Protein AF-A0A9K3HS84-F1 (afdb_monomer_lite)

Secondary structure (DSSP, 8-state):
-HHHHHHHHHHHTT-GGGTS-HHHHHHS-HHHHHHHHHHHHHHT-SSGGGSPPHHHHHHHHHHHHHHHHHHHHHHHHHHHHHHHHHHHHHHHHHHHHHHHHHHS--

Radius of gyration: 25.18 Å; chains: 1; bounding box: 61×30×72 Å

Sequence (106 aa):
MFLARFAKYHYENRTLYDIIHHDLWNQIFPGSLRKYLKTAYSCLKEDRVQRPNMLNVVDELEKALEEALRFDELEKLEKALKFQLRHDIFVRQALNFQLRHEYFVE

Foldseek 3Di:
DVVLVVLLVCLVVVNVVVVDDPVVVVVADPVLVVLVSVLSNQCSDPDPVSRDDVVVSVVSNVVSVVVRVVVVVVVVVVVVVVVVVVVVVVVVVVVVVVVCVVPPPD

Structure (mmCIF, N/CA/C/O backbone):
data_AF-A0A9K3HS84-F1
#
_entry.id   AF-A0A9K3HS84-F1
#
loop_
_atom_site.group_PDB
_atom_site.id
_atom_site.type_symbol
_atom_site.label_atom_id
_atom_site.label_alt_id
_atom_site.label_comp_id
_atom_site.label_asym_id
_atom_site.label_entity_id
_atom_site.label_seq_id
_atom_site.pdbx_PDB_ins_code
_atom_site.Cartn_x
_atom_site.Cartn_y
_atom_site.Cartn_z
_atom_site.occupancy
_atom_site.B_iso_or_equiv
_atom_site.auth_seq_id
_atom_site.auth_comp_id
_atom_site.auth_asym_id
_atom_site.auth_atom_id
_atom_site.pdbx_PDB_model_num
ATOM 1 N N . MET A 1 1 ? -21.782 4.342 9.829 1.00 62.16 1 MET A N 1
ATOM 2 C CA . MET A 1 1 ? -20.495 4.252 9.099 1.00 62.16 1 MET A CA 1
ATOM 3 C C . MET A 1 1 ? -20.278 2.809 8.620 1.00 62.16 1 MET A C 1
ATOM 5 O O . MET A 1 1 ? -19.533 2.056 9.233 1.00 62.16 1 MET A O 1
ATOM 9 N N . PHE A 1 2 ? -21.007 2.388 7.581 1.00 87.19 2 PHE A N 1
ATOM 10 C CA . PHE A 1 2 ? -20.964 1.014 7.046 1.00 87.19 2 PHE A CA 1
ATOM 11 C C . PHE A 1 2 ? -19.643 0.731 6.313 1.00 87.19 2 PHE A C 1
ATOM 13 O O . PHE A 1 2 ? -18.968 -0.247 6.616 1.00 87.19 2 PHE A O 1
ATOM 20 N N . LEU A 1 3 ? -19.219 1.662 5.452 1.00 90.25 3 LEU A N 1
ATOM 21 C CA . LEU A 1 3 ? -18.013 1.532 4.627 1.00 90.25 3 LEU A CA 1
ATOM 22 C C . LEU A 1 3 ? -16.726 1.343 5.443 1.00 90.25 3 LEU A C 1
ATOM 24 O O . LEU A 1 3 ? -15.886 0.537 5.071 1.00 90.25 3 LEU A O 1
ATOM 28 N N . ALA A 1 4 ? -16.586 2.023 6.586 1.00 91.31 4 ALA A N 1
ATOM 29 C CA . ALA A 1 4 ? -15.414 1.862 7.450 1.00 91.31 4 ALA A CA 1
ATOM 30 C C . ALA A 1 4 ? -15.313 0.450 8.044 1.00 91.31 4 ALA A C 1
ATOM 32 O O . ALA A 1 4 ? -14.239 -0.145 8.044 1.00 91.31 4 ALA A O 1
ATOM 33 N N . ARG A 1 5 ? -16.434 -0.106 8.526 1.00 93.56 5 ARG A N 1
ATOM 34 C CA . ARG A 1 5 ? -16.476 -1.488 9.030 1.00 93.56 5 ARG A CA 1
ATOM 35 C C . ARG A 1 5 ? -16.231 -2.495 7.914 1.00 93.56 5 ARG A C 1
ATOM 37 O O . ARG A 1 5 ? -15.474 -3.434 8.117 1.00 93.56 5 ARG A O 1
ATOM 44 N N . PHE A 1 6 ? -16.827 -2.264 6.749 1.00 94.31 6 PHE A N 1
ATOM 45 C CA . PHE A 1 6 ? -16.643 -3.099 5.568 1.00 94.31 6 PHE A CA 1
ATOM 46 C C . PHE A 1 6 ? -15.171 -3.138 5.124 1.00 94.31 6 PHE A C 1
ATOM 48 O O . PHE A 1 6 ? -14.580 -4.209 5.033 1.00 94.31 6 PHE A O 1
ATOM 55 N N . ALA A 1 7 ? -14.528 -1.977 4.972 1.00 94.00 7 ALA A N 1
ATOM 56 C CA . ALA A 1 7 ? -13.112 -1.891 4.617 1.00 94.00 7 ALA A CA 1
ATOM 57 C C . ALA A 1 7 ? -12.194 -2.545 5.668 1.00 94.00 7 ALA A C 1
ATOM 59 O O . ALA A 1 7 ? -11.275 -3.278 5.305 1.00 94.00 7 ALA A O 1
ATOM 60 N N . LYS A 1 8 ? -12.458 -2.335 6.969 1.00 95.12 8 LYS A N 1
ATOM 61 C CA . LYS A 1 8 ? -11.721 -3.010 8.053 1.00 95.12 8 LYS A CA 1
ATOM 62 C C . LYS A 1 8 ? -11.843 -4.529 7.965 1.00 95.12 8 LYS A C 1
ATOM 64 O O . LYS A 1 8 ? -10.824 -5.204 8.033 1.00 95.12 8 LYS A O 1
ATOM 69 N N . TYR A 1 9 ? -13.061 -5.044 7.780 1.00 95.56 9 TYR A N 1
ATOM 70 C CA . TYR A 1 9 ? -13.316 -6.480 7.663 1.00 95.56 9 TYR A CA 1
ATOM 71 C C . TYR A 1 9 ? -12.482 -7.099 6.537 1.00 95.56 9 TYR A C 1
ATOM 73 O O . TYR A 1 9 ? -11.797 -8.094 6.762 1.00 95.56 9 TYR A O 1
ATOM 81 N N . HIS A 1 10 ? -12.479 -6.487 5.350 1.00 95.81 10 HIS A N 1
ATOM 82 C CA . HIS A 1 10 ? -11.697 -7.002 4.227 1.00 95.81 10 HIS A CA 1
ATOM 83 C C . HIS A 1 10 ? -10.181 -6.868 4.444 1.00 95.81 10 HIS A C 1
ATOM 85 O O . HIS A 1 10 ? -9.423 -7.754 4.051 1.00 95.81 10 HIS A O 1
ATOM 91 N N . TYR A 1 11 ? -9.720 -5.806 5.113 1.00 95.44 11 TYR A N 1
ATOM 92 C CA . TYR A 1 11 ? -8.307 -5.656 5.478 1.00 95.44 11 TYR A CA 1
ATOM 93 C C . TYR A 1 11 ? -7.848 -6.740 6.465 1.00 95.44 11 TYR A C 1
ATOM 95 O O . TYR A 1 11 ? -6.825 -7.387 6.247 1.00 95.44 11 TYR A O 1
ATOM 103 N N . GLU A 1 12 ? -8.613 -6.963 7.535 1.00 95.50 12 GLU A N 1
ATOM 104 C CA . GLU A 1 12 ? -8.281 -7.906 8.610 1.00 95.50 12 GLU A CA 1
ATOM 105 C C . GLU A 1 12 ? -8.349 -9.365 8.139 1.00 95.50 12 GLU A C 1
ATOM 107 O O . GLU A 1 12 ? -7.482 -10.161 8.497 1.00 95.50 12 GLU A O 1
ATOM 112 N N . ASN A 1 13 ? -9.304 -9.694 7.264 1.00 96.62 13 ASN A N 1
ATOM 113 C CA . ASN A 1 13 ? -9.450 -11.035 6.688 1.00 96.62 13 ASN A CA 1
ATOM 114 C C . ASN A 1 13 ? -8.616 -11.265 5.419 1.00 96.62 13 ASN A C 1
ATOM 116 O O . ASN A 1 13 ? -8.679 -12.345 4.840 1.00 96.62 13 ASN A O 1
ATOM 120 N N . ARG A 1 14 ? -7.815 -10.280 4.986 1.00 93.44 14 ARG A N 1
ATOM 121 C CA . ARG A 1 14 ? -6.999 -10.341 3.757 1.00 93.44 14 ARG A CA 1
ATOM 122 C C . ARG A 1 14 ? -7.810 -10.583 2.476 1.00 93.44 14 ARG A C 1
ATOM 124 O O . ARG A 1 14 ? -7.290 -11.138 1.515 1.00 93.44 14 ARG A O 1
ATOM 131 N N . THR A 1 15 ? -9.044 -10.095 2.439 1.00 95.19 15 THR A N 1
ATOM 132 C CA . THR A 1 15 ? -9.986 -10.188 1.312 1.00 95.19 15 THR A CA 1
ATOM 133 C C . THR A 1 15 ? -10.165 -8.845 0.596 1.00 95.19 15 THR A C 1
ATOM 135 O O . THR A 1 15 ? -11.193 -8.572 -0.015 1.00 95.19 15 THR A O 1
ATOM 138 N N . LEU A 1 16 ? -9.168 -7.953 0.664 1.00 91.25 16 LEU A N 1
ATOM 139 C CA . LEU A 1 16 ? -9.220 -6.640 -0.002 1.00 91.25 16 LEU A CA 1
ATOM 140 C C . LEU A 1 16 ? -9.330 -6.734 -1.526 1.00 91.25 16 LEU A C 1
ATOM 142 O O . LEU A 1 16 ? -9.842 -5.812 -2.156 1.00 91.25 16 LEU A O 1
ATOM 146 N N . TYR A 1 17 ? -8.869 -7.837 -2.111 1.00 88.31 17 TYR A N 1
ATOM 147 C CA . TYR A 1 17 ? -8.990 -8.092 -3.543 1.00 88.31 17 TYR A CA 1
ATOM 148 C C . TYR A 1 17 ? -10.452 -8.209 -4.003 1.00 88.31 17 TYR A C 1
ATOM 150 O O . TYR A 1 17 ? -10.728 -7.931 -5.163 1.00 88.31 17 TYR A O 1
ATOM 158 N N . ASP A 1 18 ? -11.384 -8.533 -3.099 1.00 90.81 18 ASP A N 1
ATOM 159 C CA . ASP A 1 18 ? -12.8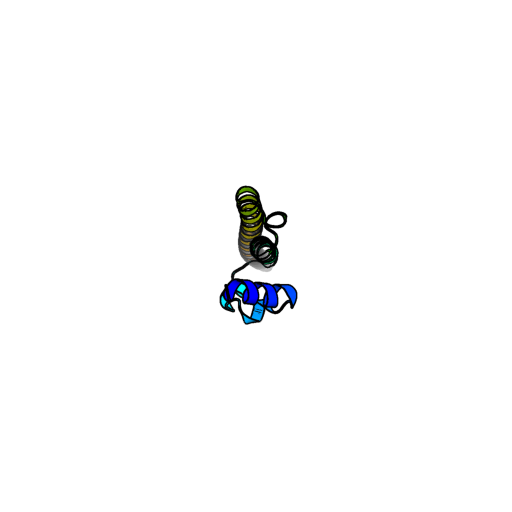17 -8.621 -3.405 1.00 90.81 18 ASP A CA 1
ATOM 160 C C . ASP A 1 18 ? -13.492 -7.246 -3.528 1.00 90.81 18 ASP A C 1
ATOM 162 O O . ASP A 1 18 ? -14.587 -7.140 -4.077 1.00 90.81 18 ASP A O 1
ATOM 166 N N . ILE A 1 19 ? -12.870 -6.189 -2.988 1.00 91.81 19 ILE A N 1
ATOM 167 C CA . ILE A 1 19 ? -13.482 -4.850 -2.903 1.00 91.81 19 ILE A CA 1
ATOM 168 C C . ILE A 1 19 ? -12.699 -3.770 -3.646 1.00 91.81 19 ILE A C 1
ATOM 170 O O . ILE A 1 19 ? -13.251 -2.719 -3.966 1.00 91.81 19 ILE A O 1
ATOM 174 N N . ILE A 1 20 ? -11.411 -3.998 -3.902 1.00 87.94 20 ILE A N 1
ATOM 175 C CA . ILE A 1 20 ? -10.580 -3.106 -4.708 1.00 87.94 20 ILE A CA 1
ATOM 176 C C . ILE A 1 20 ? -10.771 -3.483 -6.173 1.00 87.94 20 ILE A C 1
ATOM 178 O O . ILE A 1 20 ? -10.624 -4.645 -6.543 1.00 87.94 20 ILE A O 1
ATOM 182 N N . HIS A 1 21 ? -11.063 -2.484 -7.005 1.00 88.44 21 HIS A N 1
ATOM 183 C CA . HIS A 1 21 ? -11.257 -2.674 -8.439 1.00 88.44 21 HIS A CA 1
ATOM 184 C C . HIS A 1 21 ? -10.070 -3.415 -9.072 1.00 88.44 21 HIS A C 1
ATOM 186 O O . HIS A 1 21 ? -8.917 -3.050 -8.835 1.00 88.44 21 HIS A O 1
ATOM 192 N N . HIS A 1 22 ? -10.349 -4.427 -9.897 1.00 85.56 22 HIS A N 1
ATOM 193 C CA . HIS A 1 22 ? -9.323 -5.294 -10.485 1.00 85.56 22 HIS A CA 1
ATOM 194 C C . HIS A 1 22 ? -8.232 -4.503 -11.224 1.00 85.56 22 HIS A C 1
ATOM 196 O O . HIS A 1 22 ? -7.046 -4.750 -11.030 1.00 85.56 22 HIS A O 1
ATOM 202 N N . ASP A 1 23 ? -8.619 -3.480 -11.987 1.00 86.25 23 ASP A N 1
ATOM 203 C CA . ASP A 1 23 ? -7.656 -2.662 -12.734 1.00 86.25 23 ASP A CA 1
ATOM 204 C C . ASP A 1 23 ? -6.670 -1.905 -11.836 1.00 86.25 23 ASP A C 1
ATOM 206 O O . ASP A 1 23 ? -5.529 -1.685 -12.237 1.00 86.25 23 ASP A O 1
ATOM 210 N N . LEU A 1 24 ? -7.064 -1.546 -10.609 1.00 84.00 24 LEU A N 1
ATOM 211 C CA . LEU A 1 24 ? -6.163 -0.874 -9.670 1.00 84.00 24 LEU A CA 1
ATOM 212 C C . LEU A 1 24 ? -5.065 -1.818 -9.170 1.00 84.00 24 LEU A C 1
ATOM 214 O O . LEU A 1 24 ? -3.945 -1.372 -8.939 1.00 84.00 24 LEU A O 1
ATOM 218 N N . TRP A 1 25 ? -5.338 -3.121 -9.056 1.00 81.50 25 TRP A N 1
ATOM 219 C CA . TRP A 1 25 ? -4.312 -4.104 -8.688 1.00 81.50 25 TRP A CA 1
ATOM 220 C C . TRP A 1 25 ? -3.211 -4.225 -9.735 1.00 81.50 25 TRP A C 1
ATOM 222 O O . TRP A 1 25 ? -2.053 -4.414 -9.380 1.00 81.50 25 TRP A O 1
ATOM 232 N N . ASN A 1 26 ? -3.574 -4.097 -11.009 1.00 80.12 26 ASN A N 1
ATOM 233 C CA . ASN A 1 26 ? -2.629 -4.218 -12.116 1.00 80.12 26 ASN A CA 1
ATOM 234 C C . ASN A 1 26 ? -1.840 -2.923 -12.360 1.00 80.12 26 ASN A C 1
ATOM 236 O O . ASN A 1 26 ? -0.788 -2.962 -12.990 1.00 80.12 26 ASN A O 1
ATOM 240 N N . GLN A 1 27 ? -2.345 -1.782 -11.881 1.00 83.19 27 GLN A N 1
ATOM 241 C CA . GLN A 1 27 ? -1.721 -0.468 -12.069 1.00 83.19 27 GLN A CA 1
ATOM 242 C C . GLN A 1 27 ? -0.815 -0.050 -10.907 1.00 83.19 27 GLN A C 1
ATOM 244 O O . GLN A 1 27 ? 0.084 0.762 -11.103 1.00 83.19 27 GLN A O 1
ATOM 249 N N . ILE A 1 28 ? -1.049 -0.557 -9.694 1.00 83.69 28 ILE A N 1
ATOM 250 C CA . ILE A 1 28 ? -0.302 -0.128 -8.508 1.00 83.69 28 ILE A CA 1
ATOM 251 C C . ILE A 1 28 ? 0.839 -1.105 -8.229 1.00 83.69 28 ILE A C 1
ATOM 253 O O . ILE A 1 28 ? 0.626 -2.306 -8.063 1.00 83.69 28 ILE A O 1
ATOM 257 N N . PHE A 1 29 ? 2.054 -0.572 -8.084 1.00 86.88 29 PHE A N 1
ATOM 258 C CA . PHE A 1 29 ? 3.207 -1.347 -7.636 1.00 86.88 29 PHE A CA 1
ATOM 259 C C . PHE A 1 29 ? 2.904 -2.063 -6.297 1.00 86.88 29 PHE A C 1
ATOM 261 O O . PHE A 1 29 ? 2.529 -1.409 -5.318 1.00 86.88 29 PHE A O 1
ATOM 268 N N . PRO A 1 30 ? 3.094 -3.394 -6.185 1.00 84.19 30 PRO A N 1
ATOM 269 C CA . PRO A 1 30 ? 2.696 -4.141 -4.988 1.00 84.19 30 PRO A CA 1
ATOM 270 C C . PRO A 1 30 ? 3.303 -3.624 -3.674 1.00 84.19 30 PRO A C 1
ATOM 272 O O . PRO A 1 30 ? 2.665 -3.699 -2.619 1.00 84.19 30 PRO A O 1
ATOM 275 N N . GLY A 1 31 ? 4.527 -3.082 -3.724 1.00 82.88 31 GLY A N 1
ATOM 276 C CA . GLY A 1 31 ? 5.196 -2.506 -2.555 1.00 82.88 31 GLY A CA 1
ATOM 277 C C . GLY A 1 31 ? 4.493 -1.254 -2.024 1.00 82.88 31 GLY A C 1
ATOM 278 O O . GLY A 1 31 ? 4.186 -1.185 -0.830 1.00 82.88 31 GLY A O 1
ATOM 279 N N . SER A 1 32 ? 4.143 -0.318 -2.913 1.00 90.44 32 SER A N 1
ATOM 280 C CA . SER A 1 32 ? 3.436 0.912 -2.541 1.00 90.44 32 SER A CA 1
ATOM 281 C C . SER A 1 32 ? 1.989 0.623 -2.137 1.00 90.44 32 SER A C 1
ATOM 283 O O . SER A 1 32 ? 1.496 1.200 -1.165 1.00 90.44 32 SER A O 1
ATOM 285 N N . LEU A 1 33 ? 1.337 -0.357 -2.779 1.00 89.19 33 LEU A N 1
ATOM 286 C CA . LEU A 1 33 ? -0.012 -0.800 -2.421 1.00 89.19 33 LEU A CA 1
ATOM 287 C C . LEU A 1 33 ? -0.114 -1.209 -0.950 1.00 89.19 33 LEU A C 1
ATOM 289 O O . LEU A 1 33 ? -1.029 -0.786 -0.243 1.00 89.19 33 LEU A O 1
ATOM 293 N N . ARG A 1 34 ? 0.858 -1.975 -0.446 1.00 89.56 34 ARG A N 1
ATOM 294 C CA . ARG A 1 34 ? 0.886 -2.373 0.966 1.00 89.56 34 ARG A CA 1
ATOM 295 C C . ARG A 1 34 ? 0.907 -1.163 1.906 1.00 89.56 34 ARG A C 1
ATOM 297 O O . ARG A 1 34 ? 0.242 -1.202 2.945 1.00 89.56 34 ARG A O 1
ATOM 304 N N . LYS A 1 35 ? 1.649 -0.106 1.563 1.00 93.38 35 LYS A N 1
ATOM 305 C CA . LYS A 1 35 ? 1.696 1.133 2.353 1.00 93.38 35 LYS A CA 1
ATOM 306 C C . LYS A 1 35 ? 0.370 1.878 2.300 1.00 93.38 35 LYS A C 1
ATOM 308 O O . LYS A 1 35 ? -0.177 2.172 3.360 1.00 93.38 35 LYS A O 1
ATOM 313 N N . TYR A 1 36 ? -0.204 2.069 1.110 1.00 92.06 36 TYR A N 1
ATOM 314 C CA . TYR A 1 36 ? -1.516 2.706 0.954 1.00 92.06 36 TYR A CA 1
ATOM 315 C C . TYR A 1 36 ? -2.587 2.028 1.815 1.00 92.06 36 TYR A C 1
ATOM 317 O O . TYR A 1 36 ? -3.279 2.691 2.591 1.00 92.06 36 TYR A O 1
ATOM 325 N N . LEU A 1 37 ? -2.677 0.697 1.743 1.00 92.94 37 LEU A N 1
ATOM 326 C CA . LEU A 1 37 ? -3.665 -0.077 2.494 1.00 92.94 37 LEU A CA 1
ATOM 327 C C . LEU A 1 37 ? -3.447 0.021 4.007 1.00 92.94 37 LEU A C 1
ATOM 329 O O . LEU A 1 37 ? -4.407 0.206 4.757 1.00 92.94 37 LEU A O 1
ATOM 333 N N . LYS A 1 38 ? -2.195 -0.066 4.471 1.00 95.00 38 LYS A N 1
ATOM 334 C CA . LYS A 1 38 ? -1.861 0.042 5.898 1.00 95.00 38 LYS A CA 1
ATOM 335 C C . LYS A 1 38 ? -2.180 1.432 6.455 1.00 95.00 38 LYS A C 1
ATOM 337 O O . LYS A 1 38 ? -2.721 1.531 7.561 1.00 95.00 38 LYS A O 1
ATOM 342 N N . THR A 1 39 ? -1.879 2.488 5.704 1.00 96.88 39 THR A N 1
ATOM 343 C CA . THR A 1 39 ? -2.177 3.873 6.093 1.00 96.88 39 THR A CA 1
ATOM 344 C C . THR A 1 39 ? -3.686 4.094 6.148 1.00 96.88 39 THR A C 1
ATOM 346 O O . THR A 1 39 ? -4.197 4.534 7.178 1.00 96.88 39 THR A O 1
ATOM 349 N N . ALA A 1 40 ? -4.423 3.675 5.112 1.00 94.50 40 ALA A N 1
ATOM 350 C CA . ALA A 1 40 ? -5.883 3.760 5.081 1.00 94.50 40 ALA A CA 1
ATOM 351 C C . ALA A 1 40 ? -6.537 2.998 6.247 1.00 94.50 40 ALA A C 1
ATOM 353 O O . ALA A 1 40 ? -7.412 3.538 6.923 1.00 94.50 40 ALA A O 1
ATOM 354 N N . TYR A 1 41 ? -6.080 1.777 6.544 1.00 96.25 41 TYR A N 1
ATOM 355 C CA . TYR A 1 41 ? -6.574 0.996 7.681 1.00 96.25 41 TYR A CA 1
ATOM 356 C C . TYR A 1 41 ? -6.296 1.673 9.029 1.00 96.25 41 TYR A C 1
ATOM 358 O O . TYR A 1 41 ? -7.171 1.710 9.897 1.00 96.25 41 TYR A O 1
ATOM 366 N N . SER A 1 42 ? -5.107 2.254 9.205 1.00 96.81 42 SER A N 1
ATOM 367 C CA . SER A 1 42 ? -4.738 2.974 10.433 1.00 96.81 42 SER A CA 1
ATOM 368 C C . SER A 1 42 ? -5.654 4.176 10.693 1.00 96.81 42 SER A C 1
ATOM 370 O O . SER A 1 42 ? -6.046 4.420 11.834 1.00 96.81 42 SER A O 1
ATOM 372 N N . CYS A 1 43 ? -6.091 4.876 9.642 1.00 96.62 43 CYS A N 1
ATOM 373 C CA . CYS A 1 43 ? -7.072 5.962 9.746 1.00 96.62 43 CYS A CA 1
ATOM 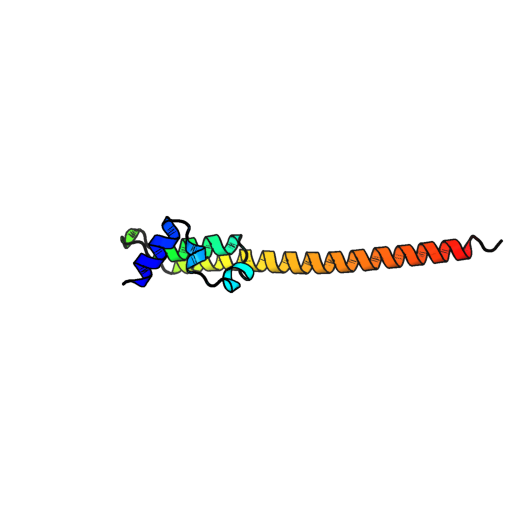374 C C . CYS A 1 43 ? -8.459 5.496 10.228 1.00 96.62 43 CYS A C 1
ATOM 376 O O . CYS A 1 43 ? -9.219 6.295 10.778 1.00 96.62 43 CYS A O 1
ATOM 378 N N . LEU A 1 44 ? -8.793 4.214 10.046 1.00 95.38 44 LEU A N 1
ATOM 379 C CA . LEU A 1 44 ? -10.081 3.619 10.421 1.00 95.38 44 LEU A CA 1
ATOM 380 C C . LEU A 1 44 ? -10.086 2.995 11.827 1.00 95.38 44 LEU A C 1
ATOM 382 O O . LEU A 1 44 ? -11.097 2.411 12.228 1.00 95.38 44 LEU A O 1
ATOM 386 N N . LYS A 1 45 ? -8.988 3.091 12.591 1.00 93.94 45 LYS A N 1
ATOM 387 C CA . LYS A 1 45 ? -8.933 2.574 13.967 1.00 93.94 45 LYS A CA 1
ATOM 388 C C . LYS A 1 45 ? -10.008 3.216 14.842 1.00 93.94 45 LYS A C 1
ATOM 390 O O . LYS A 1 45 ? -10.297 4.403 14.727 1.00 93.94 45 LYS A O 1
ATOM 395 N N . GLU A 1 46 ? -10.639 2.423 15.702 1.00 92.19 46 GLU A N 1
ATOM 396 C CA . GLU A 1 46 ? -11.756 2.905 16.527 1.00 92.19 46 GLU A CA 1
ATOM 397 C C . GLU A 1 46 ? -11.275 3.939 17.536 1.00 92.19 46 GLU A C 1
ATOM 399 O O . GLU A 1 46 ? -11.791 5.059 17.559 1.00 92.19 46 GLU A O 1
ATOM 404 N N . ASP A 1 47 ? -10.224 3.586 18.272 1.00 95.25 47 ASP A N 1
ATOM 405 C CA . ASP A 1 47 ? -9.547 4.477 19.197 1.00 95.25 47 ASP A CA 1
ATOM 406 C C . ASP A 1 47 ? -8.828 5.602 18.441 1.00 95.25 47 ASP A C 1
ATOM 408 O O . ASP A 1 47 ? -7.990 5.366 17.566 1.00 95.25 47 ASP A O 1
ATOM 412 N N . ARG A 1 48 ? -9.152 6.846 18.806 1.00 94.50 48 ARG A N 1
ATOM 413 C CA . ARG A 1 48 ? -8.538 8.052 18.248 1.00 94.50 48 ARG A CA 1
ATOM 414 C C . ARG A 1 48 ? -7.029 8.082 18.482 1.00 94.50 48 ARG A C 1
ATOM 416 O O . ARG A 1 48 ? -6.322 8.587 17.619 1.00 94.50 48 ARG A O 1
ATOM 423 N N . VAL A 1 49 ? -6.543 7.543 19.601 1.00 96.31 49 VAL A N 1
ATOM 424 C CA . VAL A 1 49 ? -5.111 7.522 19.943 1.00 96.31 49 VAL A CA 1
ATOM 425 C C . VAL A 1 49 ? -4.319 6.632 18.980 1.00 96.31 49 VAL A C 1
ATOM 427 O O . VAL A 1 49 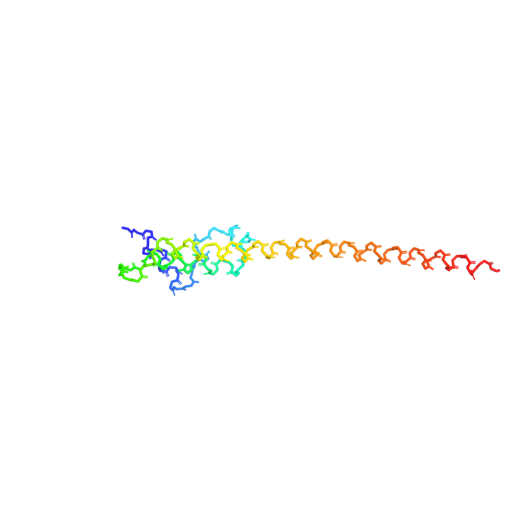? -3.141 6.872 18.738 1.00 96.31 49 VAL A O 1
ATOM 430 N N . GLN A 1 50 ? -4.972 5.637 18.376 1.00 96.00 50 GLN A N 1
ATOM 431 C CA . GLN A 1 50 ? -4.359 4.745 17.390 1.00 96.00 50 GLN A CA 1
ATOM 432 C C . GLN A 1 50 ? -4.400 5.304 15.963 1.00 96.00 50 GLN A C 1
ATOM 434 O O . GLN A 1 50 ? -3.751 4.748 15.075 1.00 96.00 50 GLN A O 1
ATOM 439 N N . ARG A 1 51 ? -5.176 6.368 15.711 1.00 97.50 51 ARG A N 1
ATOM 440 C CA . ARG A 1 51 ? -5.242 6.983 14.383 1.00 97.50 51 ARG A CA 1
ATOM 441 C C . ARG A 1 51 ? -4.004 7.848 14.157 1.00 97.50 51 ARG A C 1
ATOM 443 O O . ARG A 1 51 ? -3.641 8.628 15.039 1.00 97.50 51 ARG A O 1
ATOM 450 N N . PRO A 1 52 ? -3.376 7.770 12.974 1.00 97.88 52 PRO A N 1
ATOM 451 C CA . PRO A 1 52 ? -2.303 8.684 12.631 1.00 97.88 52 PRO A CA 1
ATOM 452 C C . PRO A 1 52 ? -2.846 10.115 12.546 1.00 97.88 52 PRO A C 1
ATOM 454 O O . PRO A 1 52 ? -3.989 10.349 12.146 1.00 97.88 52 PRO A O 1
ATOM 457 N N . ASN A 1 53 ? -2.013 11.086 12.912 1.00 97.56 53 ASN A N 1
ATOM 458 C CA . ASN A 1 53 ? -2.282 12.478 12.570 1.00 97.56 53 ASN A CA 1
ATOM 459 C C . ASN A 1 53 ? -2.067 12.693 11.054 1.00 97.56 53 ASN A C 1
ATOM 461 O O . ASN A 1 53 ? -1.455 11.862 10.382 1.00 97.56 53 ASN A O 1
ATOM 465 N N . MET A 1 54 ? -2.545 13.816 10.515 1.00 96.81 54 MET A N 1
ATOM 466 C CA . MET A 1 54 ? -2.453 14.079 9.073 1.00 96.81 54 MET A CA 1
ATOM 467 C C . MET A 1 54 ? -1.017 14.202 8.552 1.00 96.81 54 MET A C 1
ATOM 469 O O . MET A 1 54 ? -0.780 13.825 7.412 1.00 96.81 54 MET A O 1
ATOM 473 N N . LEU A 1 55 ? -0.063 14.668 9.365 1.00 98.25 55 LEU A N 1
ATOM 474 C CA . LEU A 1 55 ? 1.346 14.732 8.960 1.00 98.25 55 LEU A CA 1
ATOM 475 C C . LEU A 1 55 ? 1.910 13.325 8.746 1.00 98.25 55 LEU A C 1
ATOM 477 O O . LEU A 1 55 ? 2.520 13.064 7.718 1.00 98.25 55 LEU A O 1
ATOM 481 N N . ASN A 1 56 ? 1.619 12.398 9.662 1.00 97.69 56 ASN A N 1
ATOM 482 C CA . ASN A 1 56 ? 2.012 10.996 9.529 1.00 97.69 56 ASN A CA 1
ATOM 483 C C . ASN A 1 56 ? 1.335 10.337 8.317 1.00 97.69 56 ASN A C 1
ATOM 485 O O . ASN A 1 56 ? 1.941 9.503 7.655 1.00 97.69 56 ASN A O 1
ATOM 489 N N . VAL A 1 57 ? 0.076 10.689 8.025 1.00 98.06 57 VAL A N 1
ATOM 490 C CA . VAL A 1 57 ? -0.613 10.192 6.823 1.00 98.06 57 VAL A CA 1
ATOM 491 C C . VAL A 1 57 ? 0.101 10.672 5.562 1.00 98.06 57 VAL A C 1
ATOM 493 O O . VAL A 1 57 ? 0.373 9.852 4.693 1.00 98.06 57 VAL A O 1
ATOM 496 N N . VAL A 1 58 ? 0.414 11.967 5.462 1.00 98.06 58 VAL A N 1
ATOM 497 C CA . VAL A 1 58 ? 1.110 12.539 4.298 1.00 98.06 58 VAL A CA 1
ATOM 498 C C . VAL A 1 58 ? 2.492 11.911 4.123 1.00 98.06 58 VAL A C 1
ATOM 500 O O . VAL A 1 58 ? 2.781 11.422 3.038 1.00 98.06 58 VAL A O 1
ATOM 503 N N . ASP A 1 59 ? 3.285 11.816 5.189 1.00 97.75 59 ASP A N 1
ATOM 504 C CA . ASP A 1 59 ? 4.626 11.213 5.165 1.00 97.75 59 ASP A CA 1
ATOM 505 C C . ASP A 1 59 ? 4.606 9.748 4.677 1.00 97.75 59 ASP A C 1
ATOM 507 O O . ASP A 1 59 ? 5.396 9.348 3.820 1.00 97.75 59 ASP A O 1
ATOM 511 N N . GLU A 1 60 ? 3.657 8.930 5.144 1.00 97.25 60 GLU A N 1
ATOM 512 C CA . GLU A 1 60 ? 3.518 7.550 4.656 1.00 97.25 60 GLU A CA 1
ATOM 513 C C . GLU A 1 60 ? 3.070 7.479 3.185 1.00 97.25 60 GLU A C 1
ATOM 515 O O . GLU A 1 60 ? 3.475 6.564 2.462 1.00 97.25 60 GLU A O 1
ATOM 520 N N . LEU A 1 61 ? 2.247 8.429 2.726 1.00 96.88 61 LEU A N 1
ATOM 521 C CA . LEU A 1 61 ? 1.809 8.508 1.329 1.00 96.88 61 LEU A CA 1
ATOM 522 C C . LEU A 1 61 ? 2.930 8.979 0.395 1.00 96.88 61 LEU A C 1
ATOM 524 O O . LEU A 1 61 ? 3.061 8.426 -0.696 1.00 96.88 61 LEU A O 1
ATOM 528 N N . GLU A 1 62 ? 3.755 9.936 0.819 1.00 97.38 62 GLU A N 1
ATOM 529 C CA . GLU A 1 62 ? 4.942 10.387 0.083 1.00 97.38 62 GLU A CA 1
ATOM 530 C C . GLU A 1 62 ? 5.939 9.237 -0.080 1.00 97.38 62 GLU A C 1
ATOM 532 O O . GLU A 1 62 ? 6.345 8.926 -1.197 1.00 97.38 62 GLU A O 1
ATOM 537 N N . LYS A 1 63 ? 6.225 8.493 0.995 1.00 94.62 63 LYS A N 1
ATOM 538 C CA . LYS A 1 63 ? 7.077 7.292 0.931 1.00 94.62 63 LYS A CA 1
ATOM 539 C C . LYS A 1 63 ? 6.526 6.225 -0.018 1.00 94.62 63 LYS A C 1
ATOM 541 O O . LYS A 1 63 ? 7.295 5.579 -0.729 1.00 94.62 63 LYS A O 1
ATOM 546 N N . ALA A 1 64 ? 5.210 6.000 -0.011 1.00 94.44 64 ALA A N 1
ATOM 547 C CA . ALA A 1 64 ? 4.568 5.055 -0.924 1.00 94.44 64 ALA A CA 1
ATOM 548 C C . ALA A 1 64 ? 4.669 5.521 -2.386 1.00 94.44 64 ALA A C 1
ATOM 550 O O . ALA A 1 64 ? 4.923 4.708 -3.275 1.00 94.44 64 ALA A O 1
ATOM 551 N N . LEU A 1 65 ? 4.520 6.826 -2.626 1.00 93.94 65 LEU A N 1
ATOM 552 C CA . LEU A 1 65 ? 4.661 7.428 -3.947 1.00 93.94 65 LEU A CA 1
ATOM 553 C C . LEU A 1 65 ? 6.103 7.336 -4.461 1.00 93.94 65 LEU A C 1
ATOM 555 O O . LEU A 1 65 ? 6.316 6.925 -5.596 1.00 93.94 65 LEU A O 1
ATOM 559 N N . GLU A 1 66 ? 7.099 7.642 -3.631 1.00 93.44 66 GLU A N 1
ATOM 560 C CA . GLU A 1 66 ? 8.512 7.498 -3.996 1.00 93.44 66 GLU A CA 1
ATOM 561 C C . GLU A 1 66 ? 8.879 6.052 -4.355 1.00 93.44 66 GLU A C 1
ATOM 563 O O . GLU A 1 66 ? 9.706 5.811 -5.231 1.00 93.44 66 GLU A O 1
ATOM 568 N N . GLU A 1 67 ? 8.320 5.062 -3.656 1.00 90.62 67 GLU A N 1
ATOM 569 C CA . GLU A 1 67 ? 8.502 3.647 -4.008 1.00 90.62 67 GLU A CA 1
ATOM 570 C C . GLU A 1 67 ? 7.879 3.308 -5.364 1.00 90.62 67 GLU A C 1
ATOM 572 O O . GLU A 1 67 ? 8.513 2.611 -6.156 1.00 90.62 67 GLU A O 1
ATOM 577 N N . ALA A 1 68 ? 6.680 3.823 -5.651 1.00 89.69 68 ALA A N 1
ATOM 578 C CA . ALA A 1 68 ? 6.026 3.625 -6.941 1.00 89.69 68 ALA A CA 1
ATOM 579 C C . ALA A 1 68 ? 6.837 4.251 -8.091 1.00 89.69 68 ALA A C 1
ATOM 581 O O . ALA A 1 68 ? 7.145 3.571 -9.066 1.00 89.69 68 ALA A O 1
ATOM 582 N N . LEU A 1 69 ? 7.265 5.508 -7.938 1.00 90.94 69 LEU A N 1
ATOM 583 C CA . LEU A 1 69 ? 8.033 6.227 -8.959 1.00 90.94 69 LEU A CA 1
ATOM 584 C C . LEU A 1 69 ? 9.386 5.568 -9.246 1.00 90.94 69 LEU A C 1
ATOM 586 O O . LEU A 1 69 ? 9.754 5.406 -10.408 1.00 90.94 69 LEU A O 1
ATOM 590 N N . ARG A 1 70 ? 10.105 5.129 -8.204 1.00 89.81 70 ARG A N 1
ATOM 591 C CA . ARG A 1 70 ? 11.372 4.397 -8.369 1.00 89.81 70 ARG A CA 1
ATOM 592 C C . ARG A 1 70 ? 11.192 3.125 -9.194 1.00 89.81 70 ARG A C 1
ATOM 594 O O . ARG A 1 70 ? 12.049 2.804 -10.012 1.00 89.81 70 ARG A O 1
ATOM 601 N N . PHE A 1 71 ? 10.097 2.395 -8.991 1.00 87.00 71 PHE A N 1
ATOM 602 C CA . PHE A 1 71 ? 9.826 1.185 -9.762 1.00 87.00 71 PHE A CA 1
ATOM 603 C C . PHE A 1 71 ? 9.493 1.498 -11.229 1.00 87.00 71 PHE A C 1
ATOM 605 O O . PHE A 1 71 ? 10.048 0.860 -12.123 1.00 87.00 71 PHE A O 1
ATOM 612 N N . ASP A 1 72 ? 8.676 2.523 -11.484 1.00 86.81 72 ASP A N 1
ATOM 613 C CA . ASP A 1 72 ? 8.354 2.969 -12.847 1.00 86.81 72 ASP A CA 1
ATOM 614 C C . ASP A 1 72 ? 9.609 3.404 -13.626 1.00 86.81 72 ASP A C 1
ATOM 616 O O . 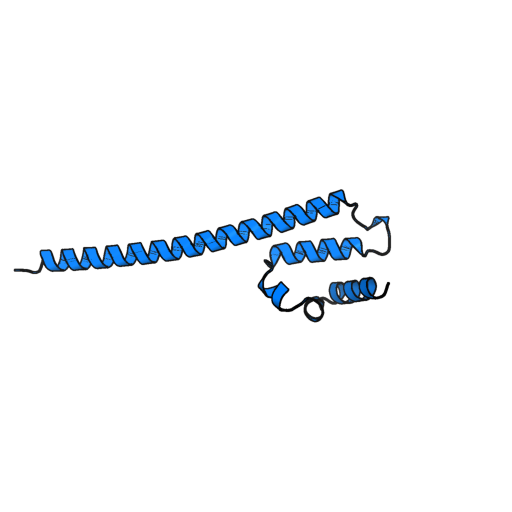ASP A 1 72 ? 9.737 3.151 -14.827 1.00 86.81 72 ASP A O 1
ATOM 620 N N . GLU A 1 73 ? 10.557 4.066 -12.957 1.00 90.69 73 GLU A N 1
ATOM 621 C CA . GLU A 1 73 ? 11.851 4.436 -13.539 1.00 90.69 73 GLU A CA 1
ATOM 622 C C . GLU A 1 73 ? 12.705 3.211 -13.874 1.00 90.69 73 GLU A C 1
ATOM 624 O O . GLU A 1 73 ? 13.250 3.128 -14.978 1.00 90.69 73 GLU A O 1
ATOM 629 N N . LEU A 1 74 ? 12.786 2.237 -12.962 1.00 87.06 74 LEU A N 1
ATOM 630 C CA . LEU A 1 74 ? 13.502 0.983 -13.197 1.00 87.06 74 LEU A CA 1
ATOM 631 C C . LEU A 1 74 ? 12.914 0.210 -14.383 1.00 87.06 74 LEU A C 1
ATOM 633 O O . LEU A 1 74 ? 13.671 -0.283 -15.217 1.00 87.06 74 LEU A O 1
ATOM 637 N N . GLU A 1 75 ? 11.588 0.156 -14.517 1.00 87.44 75 GLU A N 1
ATOM 638 C CA . GLU A 1 75 ? 10.936 -0.522 -15.642 1.00 87.44 75 GLU A CA 1
ATOM 639 C C . GLU A 1 75 ? 11.235 0.177 -16.982 1.00 87.44 75 GLU A C 1
ATOM 641 O O . GLU A 1 75 ? 11.514 -0.475 -17.996 1.00 87.44 75 GLU A O 1
ATOM 646 N N . LYS A 1 76 ? 11.231 1.518 -17.003 1.00 89.19 76 LYS A N 1
ATOM 647 C CA . LYS A 1 76 ? 11.631 2.306 -18.183 1.00 89.19 76 LYS A CA 1
ATOM 648 C C . LYS A 1 76 ? 13.088 2.044 -18.561 1.00 89.19 76 LYS A C 1
ATOM 650 O O . LYS A 1 76 ? 13.379 1.830 -19.740 1.00 89.19 76 LYS A O 1
ATOM 655 N N . LEU A 1 77 ? 13.985 2.027 -17.576 1.00 91.00 77 LEU A N 1
ATOM 656 C CA . LEU A 1 77 ? 15.407 1.736 -17.768 1.00 91.00 77 LEU A CA 1
ATOM 657 C C . LEU A 1 77 ? 15.626 0.312 -18.286 1.00 91.00 77 LEU A C 1
ATOM 659 O O . LEU A 1 77 ? 16.403 0.115 -19.217 1.00 91.00 77 LEU A O 1
ATOM 663 N N . GLU A 1 78 ? 14.911 -0.675 -17.750 1.00 91.56 78 GLU A N 1
ATOM 664 C CA . GLU A 1 78 ? 14.996 -2.062 -18.208 1.00 91.56 78 GLU A CA 1
ATOM 665 C C . GLU A 1 78 ? 14.555 -2.195 -19.673 1.00 91.56 78 GLU A C 1
ATOM 667 O O . GLU A 1 78 ? 15.229 -2.843 -20.479 1.00 91.56 78 GLU A O 1
ATOM 672 N N . LYS A 1 79 ? 13.446 -1.545 -20.049 1.00 89.25 79 LYS A N 1
ATOM 673 C CA . LYS A 1 79 ? 12.965 -1.513 -21.438 1.00 89.25 79 LYS A CA 1
ATOM 674 C C . LYS A 1 79 ? 13.980 -0.845 -22.367 1.00 89.25 79 LYS A C 1
ATOM 676 O O . LYS A 1 79 ? 14.267 -1.394 -23.435 1.00 89.25 79 LYS A O 1
ATOM 681 N N . ALA A 1 80 ? 14.550 0.288 -21.954 1.00 91.88 80 ALA A N 1
ATOM 682 C CA . ALA A 1 80 ? 15.589 0.988 -22.705 1.00 91.88 80 ALA A CA 1
ATOM 683 C C . ALA A 1 80 ? 16.847 0.122 -22.880 1.00 91.88 80 ALA A C 1
ATOM 685 O O . ALA A 1 80 ? 17.350 -0.015 -23.995 1.00 91.88 80 ALA A O 1
ATOM 686 N N . LEU A 1 81 ? 17.304 -0.548 -21.818 1.00 91.38 81 LEU A N 1
ATOM 687 C CA . LEU A 1 81 ? 18.463 -1.438 -21.863 1.00 91.38 81 LEU A CA 1
ATOM 688 C C . LEU A 1 81 ? 18.214 -2.645 -22.775 1.00 91.38 81 LEU A C 1
ATOM 690 O O . LEU A 1 81 ? 19.061 -2.978 -23.598 1.00 91.38 81 LEU A O 1
ATOM 694 N N . LYS A 1 82 ? 17.038 -3.279 -22.694 1.00 88.75 82 LYS A N 1
ATOM 695 C CA . LYS A 1 82 ? 16.651 -4.385 -23.591 1.00 88.75 82 LYS A CA 1
ATOM 696 C C . LYS A 1 82 ? 16.626 -3.961 -25.058 1.00 88.75 82 LYS A C 1
ATOM 698 O O . LYS A 1 82 ? 16.982 -4.750 -25.934 1.00 88.75 82 LYS A O 1
ATOM 703 N N . PHE A 1 83 ? 16.176 -2.741 -25.343 1.00 90.19 83 PHE A N 1
ATOM 704 C CA . PHE A 1 83 ? 16.214 -2.184 -26.692 1.00 90.19 83 PHE A CA 1
ATOM 705 C C . PHE A 1 83 ? 17.658 -1.971 -27.162 1.00 90.19 83 PHE A C 1
ATOM 707 O O . PHE A 1 83 ? 18.021 -2.463 -28.231 1.00 90.19 83 PHE A O 1
ATOM 714 N N . GLN A 1 84 ? 18.489 -1.345 -26.326 1.00 88.38 84 GLN A N 1
ATOM 715 C CA . GLN A 1 84 ? 19.895 -1.087 -26.626 1.00 88.38 84 GLN A CA 1
ATOM 716 C C . GLN A 1 84 ? 20.681 -2.379 -26.866 1.00 88.38 84 GLN A C 1
ATOM 718 O O . GLN A 1 84 ? 21.367 -2.511 -27.874 1.00 88.38 84 GLN A O 1
ATOM 723 N N . LEU A 1 85 ? 20.517 -3.377 -25.995 1.00 86.88 85 LEU A N 1
ATOM 724 C CA . LEU A 1 85 ? 21.181 -4.673 -26.133 1.00 86.88 85 LEU A CA 1
ATOM 725 C C . LEU A 1 85 ? 20.794 -5.377 -27.439 1.00 86.88 85 LEU A C 1
ATOM 727 O O . LEU A 1 85 ? 21.658 -5.946 -28.102 1.00 86.88 85 LEU A O 1
ATOM 731 N N . ARG A 1 86 ? 19.517 -5.322 -27.848 1.00 87.25 86 ARG A N 1
ATOM 732 C CA . ARG A 1 86 ? 19.091 -5.865 -29.151 1.00 87.25 86 ARG A CA 1
ATOM 733 C C . ARG A 1 86 ? 19.765 -5.151 -30.317 1.00 87.25 86 ARG A C 1
ATOM 735 O O . ARG A 1 86 ? 20.200 -5.821 -31.251 1.00 87.25 86 ARG A O 1
ATOM 742 N N . HIS A 1 87 ? 19.857 -3.826 -30.255 1.00 86.62 87 HIS A N 1
ATOM 743 C CA . HIS A 1 87 ? 20.533 -3.037 -31.277 1.00 86.62 87 HIS A CA 1
ATOM 744 C C . HIS A 1 87 ? 22.028 -3.391 -31.365 1.00 86.62 87 HIS A C 1
ATOM 746 O O . HIS A 1 87 ? 22.522 -3.691 -32.450 1.00 86.62 87 HIS A O 1
ATOM 752 N N . ASP A 1 88 ? 22.732 -3.471 -30.233 1.00 87.81 88 ASP A N 1
ATOM 753 C CA . ASP A 1 88 ? 24.160 -3.810 -30.193 1.00 87.81 88 ASP A CA 1
ATOM 754 C C . ASP A 1 88 ? 24.449 -5.228 -30.705 1.00 87.81 88 ASP A C 1
ATOM 756 O O . ASP A 1 88 ? 25.424 -5.444 -31.429 1.00 87.81 88 ASP A O 1
ATOM 760 N N . ILE A 1 89 ? 23.599 -6.205 -30.367 1.00 87.06 89 ILE A N 1
ATOM 761 C CA . ILE A 1 89 ? 23.705 -7.575 -30.891 1.00 87.06 89 ILE A CA 1
ATOM 762 C C . ILE A 1 89 ? 23.557 -7.573 -3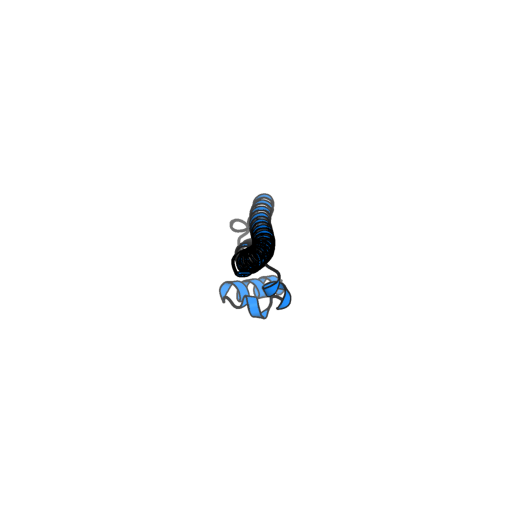2.415 1.00 87.06 89 ILE A C 1
ATOM 764 O O . ILE A 1 89 ? 24.350 -8.217 -33.102 1.00 87.06 89 ILE A O 1
ATOM 768 N N . PHE A 1 90 ? 22.582 -6.831 -32.945 1.00 84.38 90 PHE A N 1
ATOM 769 C CA . PHE A 1 90 ? 22.352 -6.729 -34.384 1.00 84.38 90 PHE A CA 1
ATOM 770 C C . PHE A 1 90 ? 23.538 -6.080 -35.109 1.00 84.38 90 PHE A C 1
ATOM 772 O O . PHE A 1 90 ? 24.041 -6.638 -36.084 1.00 84.38 90 PHE A O 1
ATOM 779 N N . VAL A 1 91 ? 24.055 -4.958 -34.596 1.00 85.00 91 VAL A N 1
ATOM 780 C CA . VAL A 1 91 ? 25.235 -4.282 -35.163 1.00 85.00 91 VAL A CA 1
ATOM 781 C C . VAL A 1 91 ? 26.459 -5.200 -35.141 1.00 85.00 91 VAL A C 1
ATOM 783 O O . VAL A 1 91 ? 27.169 -5.304 -36.140 1.00 85.00 91 VAL A O 1
ATOM 786 N N . ARG A 1 92 ? 26.689 -5.932 -34.042 1.00 86.81 92 ARG A N 1
ATOM 787 C CA . ARG A 1 92 ? 27.778 -6.920 -33.957 1.00 86.81 92 ARG A CA 1
ATOM 788 C C . ARG A 1 92 ? 27.611 -8.053 -34.965 1.00 86.81 92 ARG A C 1
ATOM 790 O O . ARG A 1 92 ? 28.595 -8.473 -35.564 1.00 86.81 92 ARG A O 1
ATOM 797 N N . GLN A 1 93 ? 26.397 -8.563 -35.157 1.00 88.75 93 GLN A N 1
ATOM 798 C CA . GLN A 1 93 ? 26.126 -9.591 -36.164 1.00 88.75 93 GLN A CA 1
ATOM 799 C C . GLN A 1 93 ? 26.382 -9.074 -37.583 1.00 88.75 93 GLN A C 1
ATOM 801 O O . GLN A 1 93 ? 27.026 -9.777 -38.358 1.00 88.75 93 GLN A O 1
ATOM 806 N N . ALA A 1 94 ? 25.953 -7.848 -37.896 1.00 83.38 94 ALA A N 1
ATOM 807 C CA . ALA A 1 94 ? 26.189 -7.210 -39.189 1.00 83.38 94 ALA A CA 1
ATOM 808 C C . ALA A 1 94 ? 27.687 -6.996 -39.459 1.00 83.38 94 ALA A C 1
ATOM 810 O O . ALA A 1 94 ? 28.181 -7.427 -40.495 1.00 83.38 94 ALA A O 1
ATOM 811 N N . LEU A 1 95 ? 28.433 -6.446 -38.493 1.00 81.06 95 LEU A N 1
ATOM 812 C CA . LEU A 1 95 ? 29.893 -6.300 -38.580 1.00 81.06 95 LEU A CA 1
ATOM 813 C C . LEU A 1 95 ? 30.591 -7.650 -38.770 1.00 81.06 95 LEU A C 1
ATOM 815 O O . LEU A 1 95 ? 31.449 -7.782 -39.634 1.00 81.06 95 LEU A O 1
ATOM 819 N N . ASN A 1 96 ? 30.197 -8.674 -38.009 1.00 78.75 96 ASN A N 1
ATOM 820 C CA . ASN A 1 96 ? 30.758 -10.020 -38.150 1.00 78.75 96 ASN A CA 1
ATOM 821 C C . ASN A 1 96 ? 30.433 -10.660 -39.508 1.00 78.75 96 ASN A C 1
ATOM 823 O O . ASN A 1 96 ? 31.221 -11.465 -40.005 1.00 78.75 96 ASN A O 1
ATOM 827 N N . PHE A 1 97 ? 29.273 -10.352 -40.090 1.00 80.69 97 PHE A N 1
ATOM 828 C CA . PHE A 1 97 ? 28.909 -10.787 -41.436 1.00 80.69 97 PHE A CA 1
ATOM 829 C C . PHE A 1 97 ? 29.741 -10.056 -42.494 1.00 80.69 97 PHE A C 1
ATOM 831 O O . PHE A 1 97 ? 30.290 -10.707 -43.376 1.00 80.69 97 PHE A O 1
ATOM 838 N N . GLN A 1 98 ? 29.907 -8.738 -42.363 1.00 76.69 98 GLN A N 1
ATOM 839 C CA . GLN A 1 98 ? 30.732 -7.924 -43.258 1.00 76.69 98 GLN A CA 1
ATOM 840 C C . GLN A 1 98 ? 32.200 -8.348 -43.231 1.00 76.69 98 GLN A C 1
ATOM 842 O O . GLN A 1 98 ? 32.772 -8.606 -44.282 1.00 76.69 98 GLN A O 1
ATOM 847 N N . LEU A 1 99 ? 32.769 -8.541 -42.039 1.00 70.81 99 LEU A N 1
ATOM 848 C CA . LEU A 1 99 ? 34.127 -9.061 -41.881 1.00 70.81 99 LEU A CA 1
ATOM 849 C C . LEU A 1 99 ? 34.260 -10.450 -42.510 1.00 70.81 99 LEU A C 1
ATOM 851 O O . LEU A 1 99 ? 35.209 -10.706 -43.238 1.00 70.81 99 LEU A O 1
ATOM 855 N N . ARG A 1 100 ? 33.294 -11.355 -42.313 1.00 71.19 100 ARG A N 1
ATOM 856 C CA . ARG A 1 100 ? 33.330 -12.640 -43.028 1.00 71.19 100 ARG A CA 1
ATOM 857 C C . ARG A 1 100 ? 33.295 -12.459 -44.540 1.00 71.19 100 ARG A C 1
ATOM 859 O O . ARG A 1 100 ? 33.996 -13.182 -45.223 1.00 71.19 100 ARG A O 1
ATOM 866 N N . HIS A 1 101 ? 32.527 -11.511 -45.059 1.00 62.50 101 HIS A N 1
ATOM 867 C CA . HIS A 1 101 ? 32.469 -11.260 -46.495 1.00 62.50 101 HIS A CA 1
ATOM 868 C C . HIS A 1 101 ? 33.759 -10.642 -47.056 1.00 62.50 101 HIS A C 1
ATOM 870 O O . HIS A 1 101 ? 34.089 -10.907 -48.204 1.00 62.50 101 HIS A O 1
ATOM 876 N N . GLU A 1 102 ? 34.492 -9.856 -46.267 1.00 66.25 102 GLU A N 1
ATOM 877 C CA . GLU A 1 102 ? 35.769 -9.244 -46.666 1.00 66.25 102 GLU A CA 1
ATOM 878 C C . GLU A 1 102 ? 36.954 -10.222 -46.610 1.00 66.25 102 GLU A C 1
ATOM 880 O O . GLU A 1 102 ? 37.884 -10.089 -47.397 1.00 66.25 102 GLU A O 1
ATOM 885 N N . TYR A 1 103 ? 36.915 -11.227 -45.728 1.00 57.41 103 TYR A N 1
ATOM 886 C CA . TYR A 1 103 ? 37.997 -12.210 -45.552 1.00 57.41 103 TYR A CA 1
ATOM 887 C C . TYR A 1 103 ? 37.748 -13.575 -46.239 1.00 57.41 103 TYR A C 1
ATOM 889 O O . TYR A 1 103 ? 38.585 -14.463 -46.115 1.00 57.41 103 TYR A O 1
ATOM 897 N N . PHE A 1 104 ? 36.620 -13.773 -46.939 1.00 55.19 104 PHE A N 1
ATOM 898 C CA . PHE A 1 104 ? 36.281 -15.024 -47.660 1.00 55.19 104 PHE A CA 1
ATOM 899 C C . PHE A 1 104 ? 36.054 -14.831 -49.173 1.00 55.19 104 PHE A C 1
ATOM 901 O O . PHE A 1 104 ? 35.431 -15.674 -49.819 1.00 55.19 104 PHE A O 1
ATOM 908 N N . VAL A 1 105 ? 36.542 -13.724 -49.742 1.00 51.62 105 VAL A N 1
ATOM 909 C CA . VAL A 1 105 ? 36.733 -13.566 -51.193 1.00 51.62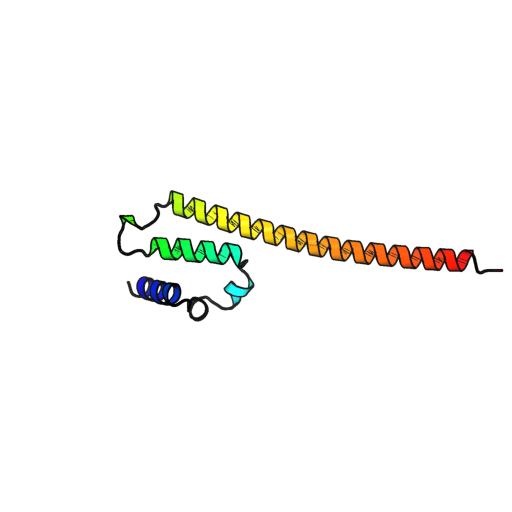 105 VAL A CA 1
ATOM 910 C C . VAL A 1 105 ? 38.216 -13.824 -51.486 1.00 51.62 105 VAL A C 1
ATOM 912 O O . VAL A 1 105 ? 38.987 -12.892 -51.691 1.00 51.62 105 VAL A O 1
ATOM 915 N N . GLU A 1 106 ? 38.608 -15.098 -51.429 1.00 45.25 106 GLU A N 1
ATOM 916 C CA . GLU A 1 106 ? 39.784 -15.655 -52.119 1.00 45.25 106 GLU A CA 1
ATOM 917 C C . GLU A 1 106 ? 39.297 -16.621 -53.202 1.00 45.25 106 GLU A C 1
ATOM 919 O O . GLU A 1 106 ? 38.375 -17.420 -52.905 1.00 45.25 106 GLU A O 1
#

Organism: Helianthus annuus (NCBI:txid4232)

pLDDT: mean 88.3, std 10.11, range [45.25, 98.25]

InterPro domains:
  IPR045272 Receptor-like protein kinase ANXUR1/2-like [PTHR27003] (3-66)